Protein 1MAI (pdb70)

InterPro domains:
  IPR000008 C2 domain [PF00168] (630-734)
  IPR000008 C2 domain [PS50004] (609-737)
  IPR000008 C2 domain [SM00239] (630-735)
  IPR000909 Phosphatidylinositol-specific phospholipase C, X domain [PF00388] (298-441)
  IPR000909 Phosphatidylinositol-specific phospholipase C, X domain [SM00148] (296-440)
  IPR001192 Phosphoinositide phospholipase C family [PR00390] (301-319)
  IPR001192 Phosphoinositide phospholipase C family [PR00390] (327-347)
  IPR001192 Phosphoinositide phospholipase C family [PR00390] (424-441)
  IPR001192 Phosphoinositide phospholipase C family [PR00390] (547-568)
  IPR001192 Phosphoinositide phospholipase C family [PR00390] (568-586)
  IPR001192 Phosphoinositide phospholipase C family [PR00390] (721-731)
  IPR001192 Phosphoinositide phospholipase C family [PTHR10336] (20-754)
  IPR001711 Phospholipase C, phosphatidylinositol-specific, Y domain [PF00387] (492-606)
  IPR001711 Phospholipase C, phosphatidylinositol-specific, Y domain [PS50008] (492-609)
  IPR001711 Phospholipase C, phosphatidylinositol-specific, Y domain [SM00149] (492-609)
  IPR001849 Pleckstrin homology domain [PF16457] (19-126)
  IPR001849 Pleckstrin homology domain [PS50003] (21-130)
  IPR001849 Pleckstrin homology domain [SM00233] (22-132)
  IPR002048 EF-hand domain [PS50222] (140-175)
  IPR002048 EF-hand domain [SM00054] (144-172)

Solvent-accessible surface area: 6734 Å² total; per-residue (Å²): 86,52,126,124,26,87,15,7,79,26,0,22,157,16,16,82,0,59,31,3,102,36,94,104,64,63,127,101,20,53,2,77,1,51,123,66,25,124,36,0,81,29,33,12,136,139,155,170,106,48,110,135,55,19,43,6,39,11,147,18,3,100,69,4,71,54,0,25,121,16,106,14,0,71,111,50,0,182,101,16,65,79,76,56,0,0,0,1,17,8,138,71,167,90,112,45,15,16,0,1,0,85,37,67,55,33,0,87,41,2,4,60,0,0,87,82,48,44,159

Radius of gyration: 13.42 Å; Cα contacts (8 Å, |Δi|>4): 235; chains: 1; bounding box: 35×36×26 Å

GO terms:
  GO:0004435 phosphatidylinositol-4,5-bisphosphate phospholipase C activity (F, EXP)
  GO:0031966 mitochondrial membrane (C, IDA)
  GO:0005509 calcium ion binding (F, IDA)
  GO:0005543 phospholipid binding (F, IDA)
  GO:0005546 phosphatidylinositol-4,5-bisphosphate binding (F, IDA)
  GO:0034696 response to prostaglandin F (P, IEP)
  GO:0010044 response to aluminum ion (P, IEP)
  GO:0004435 phosphatidylinositol-4,5-bisphosphate phospholipase C activity (F, IDA)
  GO:0004439 phosphatidylinositol-4,5-bisphosphate 5-phosphatase activity (F, IDA)
  GO:0055093 response to hyperoxia (P, IEP)
  GO:0007186 G protein-coupled receptor signaling pathway (P, IDA)
  GO:0071277 cellular response to calcium ion (P, IDA)
  GO:0043434 response to peptide hormone (P, IMP)
  GO:0010701 positive regulation of norepinephrine secretion (P, IMP)
  GO:0032962 positive regulation of inositol trisphosp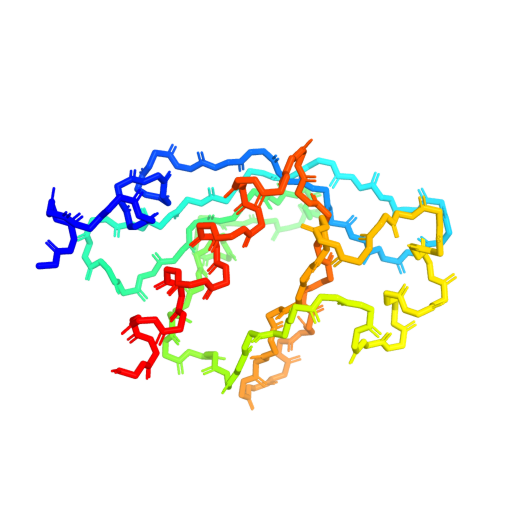hate biosynthetic process (P, IMP)
  GO:0051592 response to calcium ion (P, IMP)
  GO:0007200 phospholipase C-activating G protein-coupled receptor signaling pathway (P, IMP)
  GO:0005515 protein binding (F, IPI)
  GO:0019899 enzyme binding (F, IPI)
  GO:0070679 inositol 1,4,5 trisphosphate binding (F, IMP)

B-factor: mean 27.96, std 14.21, range [8.77, 82.74]

Secondary structure (DSSP, 8-state):
-TTS-HHHHHHHH-EEEEEESSSS-EEEEEEEE-TTSSEEEE----TT--TTTTEEEGGGEEEEEESS-SHHHHHH-TTS-GGGEEEEEESSSPPPEEEE-SSHHHHHHHHHHHHHHH-

Nearest PDB structures (foldseek):
  1mai-assembly1_A  TM=1.008E+00  e=5.135E-25  Rattus norvegicus
  8jqg-assembly1_A  TM=7.958E-01  e=1.923E-06  Homo sapiens
  8jqi-assembly1_A  TM=7.935E-01  e=1.608E-05  Homo sapiens
  5ulm-assembly2_B  TM=7.582E-01  e=2.572E-04  Homo sapiens
  5ulm-assembly1_A  TM=7.578E-01  e=2.894E-04  Homo sapiens

Organism: Rattus norvegicus (NCBI:txid10116)

Sequence (119 aa):
GLQDDPDLQALLKGSQLLKVKSSSWRRERFYKLQEDCKTIWQESRKVMRSPESQLFSIEDIQEVRMGHRTEGLEKFARDIPEDRCFSIVFKDQRNTLDLIAPSPADAQHWVQGLRKIIH

Foldseek 3Di:
DLVPDPLNVVQQVWAFWWWFDAQPRTHTKIWHQHPVNFKIFIHDDDPDDDRVNRIDTLQFFDAKAFAQPDPRCVHRVPVADRLFWMWTDGDDPDDITTIGHPDSVNSCSVRVVSVVSND

Structure (mmCIF, N/CA/C/O backbone):
data_1MAI
#
_entry.id   1MAI
#
_cell.length_a   59.400
_cell.length_b   59.400
_cell.length_c   80.700
_cell.angle_alpha   90.00
_cell.angle_beta   90.00
_cell.angle_gamma   90.00
#
_symmetry.space_group_name_H-M   'P 43 21 2'
#
loop_
_entity.id
_entity.type
_entity.pdbx_description
1 polymer 'PHOSPHOLIPASE C DELTA-1'
2 non-polymer D-MYO-INOSITOL-1,4,5-TRIPHOSPHATE
3 water water
#
loop_
_atom_site.group_PDB
_atom_site.id
_atom_site.type_symbol
_atom_site.label_atom_id
_atom_site.label_alt_id
_atom_site.label_comp_id
_atom_site.label_asym_id
_atom_site.label_entity_id
_atom_site.label_seq_id
_atom_site.pdbx_PDB_ins_code
_atom_site.Cartn_x
_atom_site.Cartn_y
_atom_site.Cartn_z
_atom_site.occupancy
_atom_site.B_iso_or_equiv
_atom_site.auth_seq_id
_atom_site.auth_comp_id
_atom_site.auth_asym_id
_atom_site.auth_atom_id
_atom_site.pdbx_PDB_model_num
ATOM 1 N N . GLY A 1 3 ? 6.715 -1.897 17.650 1.00 66.13 12 GLY A N 1
ATOM 2 C CA . GLY A 1 3 ? 7.656 -0.825 17.229 1.00 66.75 12 GLY A CA 1
ATOM 3 C C . GLY A 1 3 ? 8.009 -1.032 15.773 1.00 66.90 12 GLY A C 1
ATOM 4 O O . GLY A 1 3 ? 7.307 -1.771 15.082 1.00 67.55 12 GLY A O 1
ATOM 5 N N . LEU A 1 4 ? 9.075 -0.375 15.317 1.00 66.96 13 LEU A N 1
ATOM 6 C CA . LEU A 1 4 ? 9.584 -0.457 13.937 1.00 66.13 13 LEU A CA 1
ATOM 7 C C . LEU A 1 4 ? 8.524 -0.401 12.845 1.00 64.91 13 LEU A C 1
ATOM 8 O O . LEU A 1 4 ? 8.333 0.635 12.214 1.00 66.03 13 LEU A O 1
ATOM 13 N N . GLN A 1 5 ? 7.850 -1.526 12.627 1.00 64.35 14 GLN A N 1
ATOM 14 C CA . GLN A 1 5 ? 6.805 -1.634 11.619 1.00 62.28 14 GLN A CA 1
ATOM 15 C C . GLN A 1 5 ? 5.557 -0.850 12.013 1.00 57.87 14 GLN A C 1
ATOM 16 O O . GLN A 1 5 ? 4.818 -0.373 11.148 1.00 57.94 14 GLN A O 1
ATOM 22 N N . ASP A 1 6 ? 5.305 -0.737 13.313 1.00 51.91 15 ASP A N 1
ATOM 23 C CA . ASP A 1 6 ? 4.137 -0.006 13.779 1.00 47.76 15 ASP A CA 1
ATOM 24 C C . ASP A 1 6 ? 4.427 1.429 14.184 1.00 41.48 15 ASP A C 1
ATOM 25 O O . ASP A 1 6 ? 3.512 2.233 14.333 1.00 39.71 15 ASP A O 1
ATOM 30 N N . ASP A 1 7 ? 5.696 1.767 14.348 1.00 35.75 16 ASP A N 1
ATOM 31 C CA . ASP A 1 7 ? 6.040 3.121 14.748 1.00 29.68 16 ASP A CA 1
ATOM 32 C C . ASP A 1 7 ? 6.229 3.998 13.519 1.00 26.53 16 ASP A C 1
ATOM 33 O O . ASP A 1 7 ? 7.139 3.761 12.720 1.00 25.16 16 ASP A O 1
ATOM 38 N N . PRO A 1 8 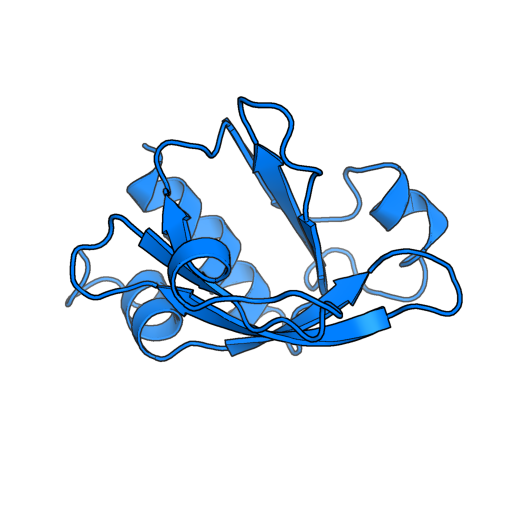? 5.422 5.068 13.385 1.00 22.46 17 PRO A N 1
ATOM 39 C CA . PRO A 1 8 ? 5.492 5.997 12.244 1.00 19.84 17 PRO A CA 1
ATOM 40 C C . PRO A 1 8 ? 6.831 6.734 12.071 1.00 19.39 17 PRO A C 1
ATOM 41 O O . PRO A 1 8 ? 7.243 7.042 10.941 1.00 21.04 17 PRO A O 1
ATOM 45 N N . ASP A 1 9 ? 7.510 7.019 13.183 1.00 18.45 18 ASP A N 1
ATOM 46 C CA . ASP A 1 9 ? 8.808 7.678 13.142 1.00 14.00 18 ASP A CA 1
ATOM 47 C C . ASP A 1 9 ? 9.823 6.708 12.552 1.00 15.66 18 ASP A C 1
ATOM 48 O O . ASP A 1 9 ? 10.556 7.067 11.645 1.00 16.10 18 ASP A O 1
ATOM 53 N N . LEU A 1 10 ? 9.869 5.486 13.079 1.00 16.38 19 LEU A N 1
ATOM 54 C CA . LEU A 1 10 ? 10.798 4.470 12.585 1.00 16.16 19 LEU A CA 1
ATOM 55 C C . LEU A 1 10 ? 10.497 4.066 11.143 1.00 18.81 19 LEU A C 1
ATOM 56 O O . LEU A 1 10 ? 11.418 3.780 10.387 1.00 21.10 19 LEU A O 1
ATOM 61 N N . GLN A 1 11 ? 9.224 4.050 10.757 1.00 19.46 20 GLN A N 1
ATOM 62 C CA . GLN A 1 11 ? 8.853 3.728 9.378 1.00 19.91 20 GLN A CA 1
ATOM 63 C C . GLN A 1 11 ? 9.445 4.803 8.458 1.00 18.75 20 GLN A C 1
ATOM 64 O O . GLN A 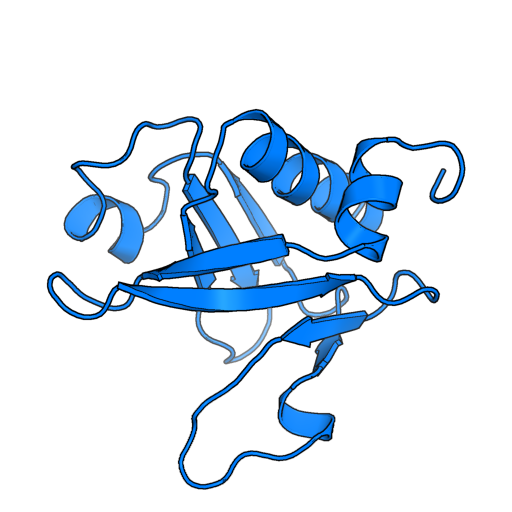1 11 ? 9.928 4.514 7.359 1.00 15.87 20 GLN A O 1
ATOM 70 N N . ALA A 1 12 ? 9.400 6.053 8.906 1.00 16.38 21 ALA A N 1
ATOM 71 C CA . ALA A 1 12 ? 9.937 7.137 8.113 1.00 16.47 21 ALA A CA 1
ATOM 72 C C . ALA A 1 12 ? 11.461 7.036 7.987 1.00 17.28 21 ALA A C 1
ATOM 73 O O . ALA A 1 12 ? 12.014 7.226 6.900 1.00 16.53 21 ALA A O 1
ATOM 75 N N . LEU A 1 13 ? 12.137 6.717 9.094 1.00 19.28 22 LEU A N 1
ATOM 76 C CA . LEU A 1 13 ? 13.605 6.569 9.111 1.00 18.14 22 LEU A CA 1
ATOM 77 C C . LEU A 1 13 ? 14.093 5.412 8.223 1.00 18.48 22 LEU A C 1
ATOM 78 O O . LEU A 1 13 ? 15.145 5.533 7.574 1.00 16.29 22 LEU A O 1
ATOM 83 N N . LEU A 1 14 ? 13.328 4.314 8.183 1.00 17.16 23 LEU A N 1
ATOM 84 C CA . LEU A 1 14 ? 13.682 3.152 7.345 1.00 20.37 23 LEU A CA 1
ATOM 85 C C . LEU A 1 14 ? 13.671 3.533 5.850 1.00 19.90 23 LEU A C 1
ATOM 86 O O . LEU A 1 14 ? 14.376 2.938 5.040 1.00 21.70 23 LEU A O 1
ATOM 91 N N . LYS A 1 15 ? 12.868 4.528 5.503 1.00 18.65 24 LYS A N 1
ATOM 92 C CA . LYS A 1 15 ? 12.808 5.015 4.139 1.00 21.76 24 LYS A CA 1
ATOM 93 C C . LYS A 1 15 ? 13.983 5.958 3.864 1.00 19.99 24 LYS A C 1
ATOM 94 O O . LYS A 1 15 ? 14.431 6.084 2.723 1.00 20.26 24 LYS A O 1
ATOM 100 N N . GLY A 1 16 ? 14.454 6.640 4.905 1.00 20.68 25 GLY A N 1
ATOM 101 C CA . GLY A 1 16 ? 15.565 7.558 4.763 1.00 16.70 25 GLY A CA 1
ATOM 102 C C . GLY A 1 16 ? 15.078 8.946 4.452 1.00 18.85 25 GLY A C 1
ATOM 103 O O . GLY A 1 16 ? 13.959 9.109 3.995 1.00 18.86 25 GLY A O 1
ATOM 104 N N . SER A 1 17 ? 15.918 9.946 4.699 1.00 17.87 26 SER A N 1
ATOM 105 C CA . SER A 1 17 ? 15.589 11.353 4.450 1.00 18.73 26 SER A CA 1
ATOM 106 C C . SER A 1 17 ? 16.781 12.096 3.879 1.00 15.72 26 SER A C 1
ATOM 107 O O . SER A 1 17 ? 17.920 11.745 4.137 1.00 16.25 26 SER A O 1
ATOM 110 N N . GLN A 1 18 ? 16.499 13.140 3.118 1.00 17.22 27 GLN A N 1
ATOM 111 C CA . GLN A 1 18 ? 17.531 14.027 2.606 1.00 18.42 27 GLN A CA 1
ATOM 112 C C . GLN A 1 18 ? 17.581 15.131 3.675 1.00 19.77 27 GLN A C 1
ATOM 113 O O . GLN A 1 18 ? 16.595 15.838 3.896 1.00 23.78 27 GLN A O 1
ATOM 119 N N . LEU A 1 19 ? 18.690 15.248 4.380 1.00 17.43 28 LEU A N 1
ATOM 120 C CA . LEU A 1 19 ? 18.814 16.275 5.395 1.00 14.37 28 LEU A CA 1
ATOM 121 C C . LEU A 1 19 ? 19.965 17.167 4.979 1.00 16.66 28 LEU A C 1
ATOM 122 O O . LEU A 1 19 ? 20.663 16.882 4.011 1.00 19.40 28 LEU A O 1
ATOM 127 N N . LEU A 1 20 ? 20.138 18.276 5.688 1.00 17.10 29 LEU A N 1
ATOM 128 C CA . LEU A 1 20 ? 21.226 19.196 5.417 1.00 15.39 29 LEU A CA 1
ATOM 129 C C . LEU A 1 20 ? 22.180 19.109 6.595 1.00 15.73 29 LEU A C 1
ATOM 130 O O . LEU A 1 20 ? 21.753 19.244 7.751 1.00 16.28 29 LEU A O 1
ATOM 135 N N . LYS A 1 21 ? 23.451 18.852 6.321 1.00 15.18 30 LYS A N 1
ATOM 136 C CA . LYS A 1 21 ? 24.437 18.786 7.378 1.00 15.46 30 LYS A CA 1
ATOM 137 C C . LYS A 1 21 ? 25.083 20.171 7.472 1.00 19.20 30 LYS A C 1
ATOM 138 O O . LYS A 1 21 ? 25.545 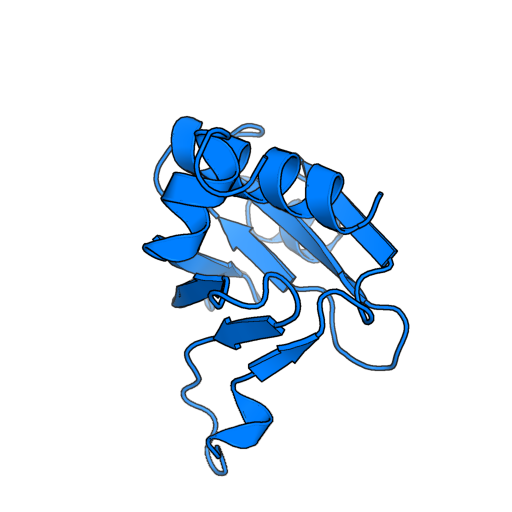20.729 6.453 1.00 19.08 30 LYS A O 1
ATOM 144 N N . VAL A 1 22 ? 25.104 20.705 8.697 1.00 19.42 31 VAL A N 1
ATOM 145 C CA . VAL A 1 22 ? 25.665 22.029 9.019 1.00 21.43 31 VAL A CA 1
ATOM 146 C C . VAL A 1 22 ? 27.091 21.923 9.575 1.00 21.39 31 VAL A C 1
ATOM 147 O O . VAL A 1 22 ? 27.317 21.261 10.600 1.00 19.49 31 VAL A O 1
ATOM 151 N N . LYS A 1 23 ? 28.041 22.561 8.892 1.00 21.21 32 LYS A N 1
ATOM 152 C CA . LYS A 1 23 ? 29.446 22.572 9.328 1.00 21.36 32 LYS A CA 1
ATOM 153 C C . LYS A 1 23 ? 29.996 23.997 9.553 1.00 22.54 32 LYS A C 1
ATOM 154 O O . LYS A 1 23 ? 30.889 24.186 10.356 1.00 22.13 32 LYS A O 1
ATOM 160 N N . SER A 1 24 ? 29.471 24.990 8.838 1.00 23.26 33 SER A N 1
ATOM 161 C CA . SER A 1 24 ? 29.894 26.380 9.013 1.00 23.37 33 SER A CA 1
ATOM 162 C C . SER A 1 24 ? 28.762 27.245 8.470 1.00 27.08 33 SER A C 1
ATOM 163 O O . SER A 1 24 ? 27.643 26.753 8.264 1.00 23.78 33 SER A O 1
ATOM 166 N N . SER A 1 25 ? 29.042 28.534 8.276 1.00 33.20 34 SER A N 1
ATOM 167 C CA . SER A 1 25 ? 28.053 29.494 7.743 1.00 37.66 34 SER A CA 1
ATOM 168 C C . SER A 1 25 ? 27.738 29.181 6.286 1.00 35.27 34 SER A C 1
ATOM 169 O O . SER A 1 25 ? 26.590 29.290 5.837 1.00 36.82 34 SER A O 1
ATOM 172 N N . SER A 1 26 ? 28.785 28.799 5.562 1.00 33.72 35 SER A N 1
ATOM 173 C CA . SER A 1 26 ? 28.692 28.455 4.156 1.00 33.57 35 SER A CA 1
ATOM 174 C C . SER A 1 26 ? 28.410 26.973 3.933 1.00 30.36 35 SER A C 1
ATOM 175 O O . SER A 1 26 ? 27.545 26.623 3.134 1.00 34.41 35 SER A O 1
ATOM 178 N N . TRP A 1 27 ? 29.146 26.107 4.619 1.00 26.21 36 TRP A N 1
ATOM 179 C CA . TRP A 1 27 ? 28.981 24.664 4.459 1.00 22.47 36 TRP A CA 1
ATOM 180 C C . TRP A 1 27 ? 27.689 24.154 5.105 1.00 22.10 36 TRP A C 1
ATOM 181 O O . TRP A 1 27 ? 27.605 23.996 6.328 1.00 21.54 36 TRP A O 1
ATOM 192 N N . ARG A 1 28 ? 26.687 23.908 4.270 1.00 21.03 37 ARG A N 1
ATOM 193 C CA . ARG A 1 28 ? 25.387 23.386 4.696 1.00 22.41 37 ARG A CA 1
ATOM 194 C C . ARG A 1 28 ? 24.988 22.575 3.489 1.00 23.24 37 ARG A C 1
ATOM 195 O O . ARG A 1 28 ? 24.468 23.122 2.520 1.00 23.01 37 ARG A O 1
ATOM 203 N N . ARG A 1 29 ? 25.236 21.275 3.541 1.00 22.40 38 ARG A N 1
ATOM 204 C CA . ARG A 1 29 ? 24.988 20.442 2.385 1.00 18.70 38 ARG A CA 1
ATOM 205 C C . ARG A 1 29 ? 24.072 19.284 2.607 1.00 19.11 38 ARG A C 1
ATOM 206 O O . ARG A 1 29 ? 23.999 18.733 3.701 1.00 17.34 38 ARG A O 1
ATOM 214 N N . GLU A 1 30 ? 23.392 18.902 1.534 1.00 17.79 39 GLU A N 1
ATOM 215 C CA . GLU A 1 30 ? 22.441 17.810 1.564 1.00 18.66 39 GLU A CA 1
ATOM 216 C C . GLU A 1 30 ? 23.137 16.465 1.730 1.00 16.20 39 GLU A C 1
ATOM 217 O O . GLU A 1 30 ? 24.104 16.164 1.042 1.00 15.82 39 GLU A O 1
ATOM 223 N N . ARG A 1 31 ? 22.596 15.641 2.611 1.00 13.19 40 ARG A N 1
ATOM 224 C CA . ARG A 1 31 ? 23.153 14.339 2.890 1.00 11.52 40 ARG A CA 1
ATOM 225 C C . ARG A 1 31 ? 21.963 13.445 3.183 1.00 11.36 40 ARG A C 1
ATOM 226 O O . ARG A 1 31 ? 21.030 13.853 3.865 1.00 12.94 40 ARG A O 1
ATOM 234 N N . PHE A 1 32 ? 21.960 12.256 2.596 1.00 11.79 41 PHE A N 1
ATOM 235 C CA . PHE A 1 32 ? 20.886 11.303 2.797 1.00 9.47 41 PHE A CA 1
ATOM 236 C C . PHE A 1 32 ? 21.252 10.380 3.964 1.00 12.02 41 PHE A C 1
ATOM 237 O O . PHE A 1 32 ? 22.372 9.879 4.030 1.00 11.21 41 PHE A O 1
ATOM 245 N N . TYR A 1 33 ? 20.292 10.144 4.855 1.00 12.19 42 TYR A N 1
ATOM 246 C CA . TYR A 1 33 ? 20.465 9.295 6.025 1.00 11.52 42 TYR A CA 1
ATOM 247 C C . TYR A 1 33 ? 19.363 8.262 6.001 1.00 11.45 42 TYR A C 1
ATOM 248 O O . TYR A 1 33 ? 18.240 8.564 5.627 1.00 13.92 42 TYR A O 1
ATOM 257 N N . LYS A 1 34 ? 19.657 7.050 6.439 1.00 11.98 43 LYS A N 1
ATOM 258 C CA . LYS A 1 34 ? 18.650 6.013 6.409 1.00 13.11 43 LYS A CA 1
ATOM 259 C C . LYS A 1 34 ? 18.909 4.956 7.455 1.00 13.51 43 LYS A C 1
ATOM 260 O O . LYS A 1 34 ? 19.981 4.346 7.501 1.00 10.56 43 LYS A O 1
ATOM 266 N N . LEU A 1 35 ? 17.916 4.744 8.306 1.00 14.79 44 LEU A N 1
ATOM 267 C CA . LEU A 1 35 ? 18.008 3.740 9.344 1.00 15.31 44 LEU A CA 1
ATOM 268 C C . LEU A 1 35 ? 17.879 2.384 8.642 1.00 16.43 44 LEU A C 1
ATOM 269 O O . LEU A 1 35 ? 17.009 2.194 7.775 1.00 16.66 44 LEU A O 1
ATOM 274 N N . GLN A 1 36 ? 18.769 1.462 8.997 1.00 16.92 45 GLN A N 1
ATOM 275 C CA . GLN A 1 36 ? 18.788 0.124 8.413 1.00 16.89 45 GLN A CA 1
ATOM 276 C C . GLN A 1 36 ? 17.754 -0.767 9.110 1.00 20.12 45 GLN A C 1
ATOM 277 O O . GLN A 1 36 ? 17.389 -0.511 10.269 1.00 17.17 45 GLN A O 1
ATOM 283 N N . GLU A 1 37 ? 17.296 -1.801 8.396 1.00 21.04 46 GLU A N 1
ATOM 284 C CA . GLU A 1 37 ? 16.283 -2.746 8.875 1.00 26.10 46 GLU A CA 1
ATOM 285 C C . GLU A 1 37 ? 16.590 -3.386 10.236 1.00 26.00 46 GLU A C 1
ATOM 286 O O . GLU A 1 37 ? 15.669 -3.685 11.004 1.00 27.62 46 GLU A O 1
ATOM 292 N N . ASP A 1 38 ? 17.866 -3.627 10.524 1.00 24.09 47 ASP A N 1
ATOM 293 C CA . ASP A 1 38 ? 18.253 -4.221 11.799 1.00 25.27 47 ASP A CA 1
ATOM 294 C C . ASP A 1 38 ? 18.063 -3.262 12.992 1.00 26.97 47 ASP A C 1
ATOM 295 O O . ASP A 1 38 ? 18.310 -3.624 14.147 1.00 25.73 47 ASP A O 1
ATOM 300 N N . CYS A 1 39 ? 17.646 -2.033 12.685 1.00 28.55 48 CYS A N 1
ATOM 301 C CA . CYS A 1 39 ? 17.437 -0.973 13.674 1.00 31.81 48 CYS A CA 1
ATOM 302 C C . CYS A 1 39 ? 18.679 -0.767 14.522 1.00 30.52 48 CYS A C 1
ATOM 303 O O . CYS A 1 39 ? 18.595 -0.245 15.625 1.00 32.52 48 CYS A O 1
ATOM 306 N N . LYS A 1 40 ? 19.830 -1.142 13.975 1.00 29.45 49 LYS A N 1
ATOM 307 C CA . LYS A 1 40 ? 21.102 -1.024 14.672 1.00 31.68 49 LYS A CA 1
ATOM 308 C C . LYS A 1 40 ? 22.068 -0.044 14.031 1.00 29.09 49 LYS A C 1
ATOM 309 O O . LYS A 1 40 ? 22.931 0.506 14.718 1.00 26.68 49 LYS A O 1
ATOM 315 N N . THR A 1 41 ? 21.972 0.140 12.716 1.00 25.81 50 THR A N 1
ATOM 316 C CA . THR A 1 41 ? 22.889 1.052 12.032 1.00 22.69 50 THR A CA 1
ATOM 317 C C . THR A 1 41 ? 22.178 2.067 11.159 1.00 16.72 50 THR A C 1
ATOM 318 O O . THR A 1 41 ? 21.018 1.896 10.813 1.00 15.17 50 THR A O 1
ATOM 322 N N . ILE A 1 42 ? 22.888 3.138 10.841 1.00 14.47 51 ILE A N 1
ATOM 323 C CA . ILE A 1 42 ? 22.387 4.199 9.990 1.00 15.25 51 ILE A CA 1
ATOM 324 C C . ILE A 1 42 ? 23.382 4.395 8.848 1.00 14.90 51 ILE A C 1
ATOM 325 O O . ILE A 1 42 ? 24.591 4.439 9.081 1.00 16.80 51 ILE A O 1
ATOM 330 N N . TRP A 1 43 ? 22.888 4.428 7.617 1.00 12.55 52 TRP A N 1
ATOM 331 C CA . TRP A 1 43 ? 23.745 4.679 6.462 1.00 12.63 52 TRP A CA 1
ATOM 332 C C . TRP A 1 43 ? 23.745 6.183 6.253 1.00 11.58 52 TRP A C 1
ATOM 333 O O . TRP A 1 43 ? 22.701 6.821 6.355 1.00 13.29 52 TRP A O 1
ATOM 344 N N . GLN A 1 44 ? 24.898 6.759 5.956 1.00 12.30 53 GLN A N 1
ATOM 345 C CA . GLN A 1 44 ? 24.988 8.195 5.718 1.00 12.53 53 GLN A CA 1
ATOM 346 C C . GLN A 1 44 ? 25.787 8.457 4.459 1.00 13.58 53 GLN A C 1
ATOM 347 O O . GLN A 1 44 ? 26.824 7.826 4.190 1.00 14.98 53 GLN A O 1
ATOM 353 N N . GLU A 1 45 ? 25.271 9.358 3.648 1.00 13.66 54 GLU A N 1
ATOM 354 C CA . GLU A 1 45 ? 25.942 9.717 2.420 1.00 14.75 54 GLU A CA 1
ATOM 355 C C . GLU A 1 45 ? 27.225 10.434 2.806 1.00 16.09 54 GLU A C 1
ATOM 356 O O . GLU A 1 45 ? 27.304 11.082 3.843 1.00 14.31 54 GLU A O 1
ATOM 362 N N . SER A 1 46 ? 28.232 10.311 1.965 1.00 17.77 55 SER A N 1
ATOM 363 C CA . SER A 1 46 ? 29.489 10.955 2.217 1.00 17.95 55 SER A CA 1
ATOM 364 C C . SER A 1 46 ? 30.086 11.372 0.877 1.00 20.11 55 SER A C 1
ATOM 365 O O . SER A 1 46 ? 29.812 10.772 -0.164 1.00 19.32 55 SER A O 1
ATOM 368 N N . ARG A 1 47 ? 30.879 12.429 0.917 1.00 21.75 56 ARG A N 1
ATOM 369 C CA . ARG A 1 47 ? 31.563 12.944 -0.256 1.00 24.19 56 ARG A CA 1
ATOM 370 C C . ARG A 1 47 ? 33.039 13.129 0.104 1.00 25.28 56 ARG A C 1
ATOM 371 O O . ARG A 1 47 ? 33.740 13.929 -0.519 1.00 25.72 56 ARG A O 1
ATOM 379 N N . LYS A 1 48 ? 33.491 12.413 1.137 1.00 25.16 57 LYS A N 1
ATOM 380 C CA . LYS A 1 48 ? 34.886 12.480 1.576 1.00 26.23 57 LYS A CA 1
ATOM 381 C C . LYS A 1 48 ? 35.809 11.934 0.496 1.00 29.28 57 LYS A C 1
ATOM 382 O O . LYS A 1 48 ? 35.442 11.015 -0.250 1.00 27.54 57 LYS A O 1
ATOM 388 N N . VAL A 1 49 ? 36.997 12.528 0.414 1.00 31.92 58 VAL A N 1
ATOM 389 C CA . VAL A 1 49 ? 38.026 12.142 -0.549 1.00 36.03 58 VAL A CA 1
ATOM 390 C C . VAL A 1 49 ? 38.251 10.624 -0.548 1.00 38.62 58 VAL A C 1
ATOM 391 O O . VAL A 1 49 ? 38.146 9.969 -1.589 1.00 39.17 58 VAL A O 1
ATOM 395 N N . MET A 1 50 ? 38.483 10.067 0.636 1.00 40.25 59 MET A N 1
ATOM 396 C CA . MET A 1 50 ? 38.745 8.639 0.785 1.00 42.80 59 MET A CA 1
ATOM 397 C C . MET A 1 50 ? 37.570 7.915 1.468 1.00 43.26 59 MET A C 1
ATOM 398 O O . MET A 1 50 ? 37.756 7.280 2.503 1.00 48.40 59 MET A O 1
ATOM 403 N N . ARG A 1 51 ? 36.374 7.985 0.896 1.00 41.49 60 ARG A N 1
ATOM 404 C CA . ARG A 1 51 ? 35.216 7.334 1.516 1.00 40.92 60 ARG A CA 1
ATOM 405 C C . ARG A 1 51 ? 35.161 5.841 1.214 1.00 40.48 60 ARG A C 1
ATOM 406 O O . ARG A 1 51 ? 35.817 5.347 0.292 1.00 39.80 60 ARG A O 1
ATOM 414 N N . SER A 1 52 ? 34.337 5.139 1.977 1.00 40.90 61 SER A N 1
ATOM 415 C CA . SER A 1 52 ? 34.182 3.707 1.833 1.00 41.42 61 SER A CA 1
ATOM 416 C C . SER A 1 52 ? 32.850 3.274 2.417 1.00 43.44 61 SER A C 1
ATOM 417 O O . SER A 1 52 ? 32.329 3.915 3.321 1.00 43.25 61 SER A O 1
ATOM 420 N N . PRO A 1 53 ? 32.294 2.158 1.931 1.00 47.04 62 PRO A N 1
ATOM 421 C CA . PRO A 1 53 ? 31.015 1.631 2.414 1.00 48.15 62 PRO A CA 1
ATOM 422 C C . PRO A 1 53 ? 30.935 1.507 3.932 1.00 47.48 62 PRO A C 1
ATOM 423 O O . PRO A 1 53 ? 29.931 1.880 4.521 1.00 48.84 62 PRO A O 1
ATOM 427 N N . GLU A 1 54 ? 31.976 1.001 4.578 1.00 45.26 63 GLU A N 1
ATOM 428 C CA . GLU A 1 54 ? 31.914 0.910 6.025 1.00 43.77 63 GLU A CA 1
ATOM 429 C C . GLU A 1 54 ? 32.000 2.283 6.664 1.00 39.51 63 GLU A C 1
ATOM 430 O O . GLU A 1 54 ? 31.464 2.486 7.744 1.00 39.42 63 GLU A O 1
ATOM 436 N N . SER A 1 55 ? 32.664 3.238 6.024 1.00 35.78 64 SER A N 1
ATOM 437 C CA . SER A 1 55 ? 32.729 4.559 6.638 1.00 33.31 64 SER A CA 1
ATOM 438 C C . SER A 1 55 ? 31.345 5.216 6.602 1.00 30.80 64 SER A C 1
ATOM 439 O O . SER A 1 55 ? 31.023 6.063 7.434 1.00 31.77 64 SER A O 1
ATOM 442 N N . GLN A 1 56 ? 30.494 4.759 5.692 1.00 27.44 65 GLN A N 1
ATOM 443 C CA . GLN A 1 56 ? 29.166 5.330 5.574 1.00 25.13 65 GLN A CA 1
ATOM 444 C C . GLN A 1 56 ? 28.061 4.709 6.444 1.00 23.15 65 GLN A C 1
ATOM 445 O O . GLN A 1 56 ? 26.873 4.978 6.263 1.00 22.05 65 GLN A O 1
ATOM 451 N N . LEU A 1 57 ? 28.451 3.869 7.388 1.00 20.75 66 LEU A N 1
ATOM 452 C CA . LEU A 1 57 ? 27.497 3.288 8.312 1.00 21.74 66 LEU A CA 1
ATOM 453 C C . LEU A 1 57 ? 28.001 3.694 9.689 1.00 22.67 66 LEU A C 1
ATOM 454 O O . LEU A 1 57 ? 29.209 3.875 9.894 1.00 24.82 66 LEU A O 1
ATOM 459 N N . PHE A 1 58 ? 27.079 3.954 10.597 1.00 20.40 67 PHE A N 1
ATOM 460 C CA . PHE A 1 58 ? 27.465 4.243 11.963 1.00 20.42 67 PHE A CA 1
ATOM 461 C C . PHE A 1 58 ? 26.421 3.574 12.847 1.00 21.29 67 PHE A C 1
ATOM 462 O O . PHE A 1 58 ? 25.280 3.377 12.428 1.00 21.24 67 PHE A O 1
ATOM 470 N N . SER A 1 59 ? 26.854 3.080 13.997 1.00 20.19 68 SER A N 1
ATOM 471 C CA . SER A 1 59 ? 25.963 2.388 14.897 1.00 19.75 68 SER A CA 1
ATOM 472 C C . SER A 1 59 ? 25.174 3.292 15.804 1.00 20.16 68 SER A C 1
ATOM 473 O O . SER A 1 59 ? 25.675 4.308 16.296 1.00 20.54 68 SER A O 1
ATOM 476 N N . ILE A 1 60 ? 23.945 2.872 16.072 1.00 19.84 69 ILE A N 1
ATOM 477 C CA . ILE A 1 60 ? 23.069 3.582 16.977 1.00 21.94 69 ILE A CA 1
ATOM 478 C C . ILE A 1 60 ? 23.716 3.463 18.366 1.00 24.63 69 ILE A C 1
ATOM 479 O O . ILE A 1 60 ? 23.504 4.312 19.228 1.00 20.63 69 ILE A O 1
ATOM 484 N N . GLU A 1 61 ? 24.512 2.403 18.557 1.00 25.09 70 GLU A N 1
ATOM 485 C CA . GLU A 1 61 ? 25.231 2.164 19.810 1.00 27.71 70 GLU A CA 1
ATOM 486 C C . GLU A 1 61 ? 26.274 3.232 20.089 1.00 23.72 70 GLU A C 1
ATOM 487 O O . GLU A 1 61 ? 26.793 3.310 21.199 1.00 23.33 70 GLU A O 1
ATOM 493 N N . ASP A 1 62 ? 26.615 4.022 19.078 1.00 20.19 71 ASP A N 1
ATOM 494 C CA . ASP A 1 62 ? 27.609 5.067 19.253 1.00 18.18 71 ASP A CA 1
ATOM 495 C C . ASP A 1 62 ? 26.966 6.412 19.561 1.00 16.67 71 ASP A C 1
ATOM 496 O O . ASP A 1 62 ? 27.645 7.431 19.602 1.00 15.68 71 ASP A O 1
ATOM 501 N N . ILE A 1 63 ? 25.663 6.411 19.791 1.00 14.45 72 ILE A N 1
ATOM 502 C CA . ILE A 1 63 ? 24.954 7.647 20.073 1.00 17.50 72 ILE A CA 1
ATOM 503 C C . ILE A 1 63 ? 24.646 7.851 21.549 1.00 16.97 72 ILE A C 1
ATOM 504 O O . ILE A 1 63 ? 24.032 7.002 22.185 1.00 18.38 72 ILE A O 1
ATOM 509 N N . GLN A 1 64 ? 25.035 9.016 22.055 1.00 17.21 73 GLN A N 1
ATOM 510 C CA . GLN A 1 64 ? 24.804 9.420 23.445 1.00 17.47 73 GLN A CA 1
ATOM 511 C C . GLN A 1 64 ? 23.433 10.048 23.619 1.00 18.02 73 GLN A C 1
ATOM 512 O O . GLN A 1 64 ? 22.761 9.829 24.622 1.00 21.90 73 GLN A O 1
ATOM 518 N N . GLU A 1 65 ? 23.062 10.922 22.690 1.00 19.03 74 GLU A N 1
ATOM 519 C CA . GLU A 1 65 ? 21.782 11.608 22.774 1.00 18.84 74 GLU A CA 1
ATOM 520 C C . GLU A 1 65 ? 21.494 12.284 21.448 1.00 17.60 74 GLU A C 1
ATOM 521 O O . GLU A 1 65 ? 22.374 12.430 20.601 1.00 14.85 74 GLU A O 1
ATOM 527 N N . VAL A 1 66 ? 20.246 12.703 21.292 1.00 17.04 75 VAL A N 1
ATOM 528 C CA . VAL A 1 66 ? 19.787 13.396 20.106 1.00 14.31 75 VAL A CA 1
ATOM 529 C C . VAL A 1 66 ? 19.081 14.607 20.688 1.00 15.64 75 VAL A C 1
ATOM 530 O O . VAL A 1 66 ? 18.194 14.461 21.527 1.00 19.00 75 VAL A O 1
ATOM 534 N N . ARG A 1 67 ? 19.550 15.791 20.321 1.00 17.95 76 ARG A N 1
ATOM 535 C CA . ARG A 1 67 ? 18.985 17.055 20.792 1.00 20.07 76 ARG A CA 1
ATOM 536 C C . ARG A 1 67 ? 18.092 17.703 19.732 1.00 19.87 76 ARG A C 1
ATOM 537 O O . ARG A 1 67 ? 18.416 17.679 18.556 1.00 18.86 76 ARG A O 1
ATOM 545 N N . MET A 1 68 ? 17.003 18.324 20.169 1.00 20.76 77 MET A N 1
ATOM 546 C CA . MET A 1 68 ? 16.080 19.017 19.282 1.00 20.15 77 MET A CA 1
ATOM 547 C C . MET A 1 68 ? 16.338 20.512 19.468 1.00 20.67 77 MET A C 1
ATOM 548 O O . MET A 1 68 ? 16.570 20.973 20.583 1.00 22.49 77 MET A O 1
ATOM 553 N N . GLY A 1 69 ? 16.332 21.259 18.377 1.00 17.86 78 GLY A N 1
ATOM 554 C CA . GLY A 1 69 ? 16.553 22.682 18.457 1.00 16.48 78 GLY A CA 1
ATOM 555 C C . GLY A 1 69 ? 18.007 23.056 18.368 1.00 18.46 78 GLY A C 1
ATOM 556 O O . GLY A 1 69 ? 18.872 22.212 18.119 1.00 18.67 78 GLY A O 1
ATOM 557 N N . HIS A 1 70 ? 18.284 24.337 18.577 1.00 20.81 79 HIS A N 1
ATOM 558 C CA . HIS A 1 70 ? 19.647 24.857 18.509 1.00 21.84 79 HIS A CA 1
ATOM 559 C C . HIS A 1 70 ? 20.350 24.567 19.839 1.00 23.64 79 HIS A C 1
ATOM 560 O O . HIS A 1 70 ? 20.552 25.462 20.649 1.00 25.16 79 HIS A O 1
ATOM 567 N N . ARG A 1 71 ? 20.742 23.316 20.049 1.00 23.61 80 ARG A N 1
ATOM 568 C CA . ARG A 1 71 ? 21.366 22.931 21.299 1.00 24.21 80 ARG A CA 1
ATOM 569 C C . ARG A 1 71 ? 22.834 22.617 21.208 1.00 24.44 80 ARG A C 1
ATOM 570 O O . ARG A 1 71 ? 23.376 21.970 22.103 1.00 25.57 80 ARG A O 1
ATOM 578 N N . THR A 1 72 ? 23.480 23.048 20.133 1.00 23.54 81 THR A N 1
ATOM 579 C CA . THR A 1 72 ? 24.908 22.837 19.977 1.00 22.16 81 THR A CA 1
ATOM 580 C C . THR A 1 72 ? 25.516 24.155 19.468 1.00 24.21 81 THR A C 1
ATOM 581 O O . THR A 1 72 ? 24.802 25.024 18.947 1.00 21.43 81 THR A O 1
ATOM 585 N N . GLU A 1 73 ? 26.826 24.315 19.638 1.00 26.10 82 GLU A N 1
ATOM 586 C CA . GLU A 1 73 ? 27.506 25.515 19.183 1.00 29.49 82 GLU A CA 1
ATOM 587 C C . GLU A 1 73 ? 27.355 25.686 17.691 1.00 27.21 82 GLU A C 1
ATOM 588 O O . GLU A 1 73 ? 27.022 26.772 17.214 1.00 26.90 82 GLU A O 1
ATOM 594 N N . GLY A 1 74 ? 27.550 24.598 16.957 1.00 24.08 83 GLY A N 1
ATOM 595 C CA . GLY A 1 74 ? 27.428 24.662 15.518 1.00 23.87 83 GLY A CA 1
ATOM 596 C C . GLY A 1 74 ? 26.039 25.089 15.074 1.00 24.66 83 GLY A C 1
ATOM 597 O O . GLY A 1 74 ? 25.882 25.852 14.114 1.00 26.08 83 GLY A O 1
ATOM 598 N N . LEU A 1 75 ? 25.020 24.622 15.781 1.00 23.01 84 LEU A N 1
ATOM 599 C CA . LEU A 1 75 ? 23.658 24.962 15.422 1.00 23.84 84 LEU A CA 1
ATOM 600 C C . LEU A 1 75 ? 23.299 26.364 15.927 1.00 27.38 84 LEU A C 1
ATOM 601 O O . LEU A 1 75 ? 22.570 27.113 15.261 1.00 25.97 84 LEU A O 1
ATOM 606 N N . GLU A 1 76 ? 23.878 26.738 17.066 1.00 28.74 85 GLU A N 1
ATOM 607 C CA . GLU A 1 76 ? 23.635 28.049 17.662 1.00 30.74 85 GLU A CA 1
ATOM 608 C C . GLU A 1 76 ? 24.274 29.162 16.841 1.00 29.74 85 GLU A C 1
ATOM 609 O O . GLU A 1 76 ? 23.726 30.251 16.742 1.00 31.32 85 GLU A O 1
ATOM 615 N N . LYS A 1 77 ? 25.406 28.863 16.216 1.00 29.46 86 LYS A N 1
ATOM 616 C CA . LYS A 1 77 ? 26.119 29.827 15.393 1.00 30.37 86 LYS A CA 1
ATOM 617 C C . LYS A 1 77 ? 25.750 29.782 1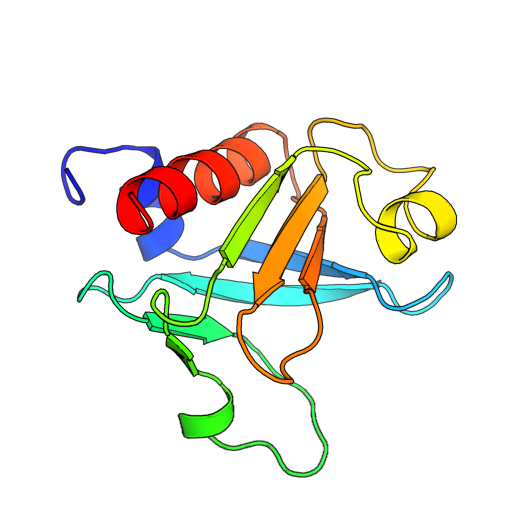3.922 1.00 31.10 86 LYS A C 1
ATOM 618 O O . LYS A 1 77 ? 25.591 30.824 13.299 1.00 33.18 86 LYS A O 1
ATOM 624 N N . PHE A 1 78 ? 25.661 28.580 13.355 1.00 28.79 87 PHE A N 1
ATOM 625 C CA . PHE A 1 78 ? 25.400 28.426 11.927 1.00 27.12 87 PHE A CA 1
ATOM 626 C C . PHE A 1 78 ? 23.985 28.213 11.403 1.00 26.63 87 PHE A C 1
ATOM 627 O O . PHE A 1 78 ? 23.801 28.181 10.185 1.00 26.81 87 PHE A O 1
ATOM 635 N N . ALA A 1 79 ? 22.997 28.018 12.272 1.00 25.62 88 ALA A N 1
ATOM 636 C CA . ALA A 1 79 ? 21.627 27.792 11.784 1.00 29.20 88 ALA A CA 1
ATOM 637 C C . ALA A 1 79 ? 20.592 28.684 12.449 1.00 29.34 88 ALA A C 1
ATOM 638 O O . ALA A 1 79 ? 19.454 28.273 12.692 1.00 27.33 88 ALA A O 1
ATOM 640 N N . ARG A 1 80 ? 20.985 29.924 12.704 1.00 33.40 89 ARG A N 1
ATOM 641 C CA . ARG A 1 80 ? 20.106 30.893 13.337 1.00 39.01 89 ARG A CA 1
ATOM 642 C C . ARG A 1 80 ? 18.853 31.115 12.494 1.00 38.06 89 ARG A C 1
ATOM 643 O O . ARG A 1 80 ? 17.760 31.341 13.027 1.00 41.02 89 ARG A O 1
ATOM 651 N N . ASP A 1 81 ? 19.035 31.066 11.178 1.00 34.72 90 ASP A N 1
ATOM 652 C CA . ASP A 1 81 ? 17.960 31.259 10.217 1.00 31.02 90 ASP A CA 1
ATOM 653 C C . ASP A 1 81 ? 16.975 30.101 10.208 1.00 32.00 90 ASP A C 1
ATOM 654 O O . ASP A 1 81 ? 15.869 30.217 9.700 1.00 32.65 90 ASP A O 1
ATOM 659 N N . ILE A 1 82 ? 17.363 28.979 10.790 1.00 31.86 91 ILE A N 1
ATOM 660 C CA . ILE A 1 82 ? 16.485 27.832 10.795 1.00 30.52 91 ILE A CA 1
ATOM 661 C C . ILE A 1 82 ? 15.686 27.766 12.070 1.00 29.62 91 ILE A C 1
ATOM 662 O O . ILE A 1 82 ? 16.216 28.010 13.142 1.00 30.58 91 ILE A O 1
ATOM 667 N N . PRO A 1 83 ? 14.385 27.458 11.963 1.00 30.34 92 PRO A N 1
ATOM 668 C CA . PRO A 1 83 ? 13.483 27.350 13.110 1.00 31.55 92 PRO A CA 1
ATOM 669 C C . PRO A 1 83 ? 13.892 26.243 14.079 1.00 32.13 92 PRO A C 1
ATOM 670 O O . PRO A 1 83 ? 14.503 25.240 13.703 1.00 31.38 92 PRO A O 1
ATOM 674 N N . GLU A 1 84 ? 13.492 26.427 15.324 1.00 30.19 93 GLU A N 1
ATOM 675 C CA . GLU A 1 84 ? 13.775 25.498 16.392 1.00 30.59 93 GLU A CA 1
ATOM 676 C C . GLU A 1 84 ? 13.252 24.089 16.084 1.00 28.88 93 GLU A C 1
ATOM 677 O O . GLU A 1 84 ? 13.887 23.097 16.427 1.00 29.64 93 GLU A O 1
ATOM 683 N N . ASP A 1 85 ? 12.100 23.997 15.436 1.00 27.44 94 ASP A N 1
ATOM 684 C CA . ASP A 1 85 ? 11.517 22.689 15.146 1.00 27.35 94 ASP A CA 1
ATOM 685 C C . ASP A 1 85 ? 12.026 21.964 13.911 1.00 23.38 94 ASP A C 1
ATOM 686 O O . ASP A 1 85 ? 11.529 20.887 13.577 1.00 24.95 94 ASP A O 1
ATOM 691 N N . ARG A 1 86 ? 12.984 22.559 13.212 1.00 20.33 95 ARG A N 1
ATOM 692 C CA . ARG A 1 86 ? 13.534 21.908 12.042 1.00 21.60 95 ARG A CA 1
ATOM 693 C C . ARG A 1 86 ? 14.990 21.519 12.156 1.00 23.32 95 ARG A C 1
ATOM 694 O O . ARG A 1 86 ? 15.580 21.112 11.170 1.00 26.07 95 ARG A O 1
ATOM 702 N N . CYS A 1 87 ? 15.582 21.646 13.342 1.00 22.61 96 CYS A N 1
ATOM 703 C CA . CYS A 1 87 ? 16.975 21.261 13.515 1.00 22.16 96 CYS A CA 1
ATOM 704 C C . CYS A 1 87 ? 17.210 20.361 14.720 1.00 19.66 96 CYS A C 1
ATOM 705 O O . CYS A 1 87 ? 16.447 20.356 15.693 1.00 15.87 96 CYS A O 1
ATOM 708 N N . PHE A 1 88 ? 18.218 19.515 14.599 1.00 17.64 97 PHE A N 1
ATOM 709 C CA . PHE A 1 88 ? 18.532 18.588 15.655 1.00 14.89 97 PHE A CA 1
ATOM 710 C C . PHE A 1 88 ? 19.979 18.124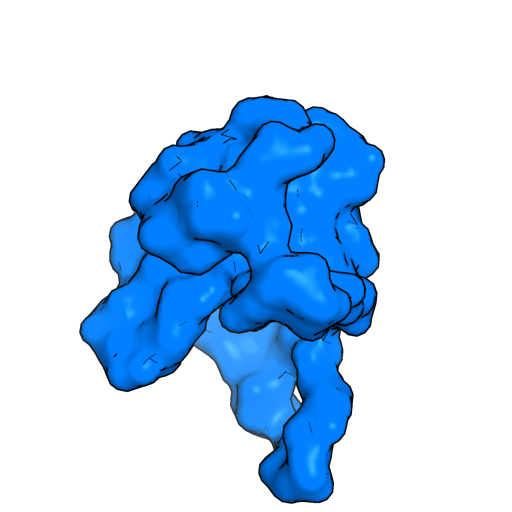 15.530 1.00 13.70 97 PHE A C 1
ATOM 711 O O . PHE A 1 88 ? 20.623 18.339 14.502 1.00 13.92 97 PHE A O 1
ATOM 719 N N . SER A 1 89 ? 20.494 17.534 16.604 1.00 15.09 98 SER A N 1
ATOM 720 C CA . SER A 1 89 ? 21.870 17.071 16.633 1.00 16.5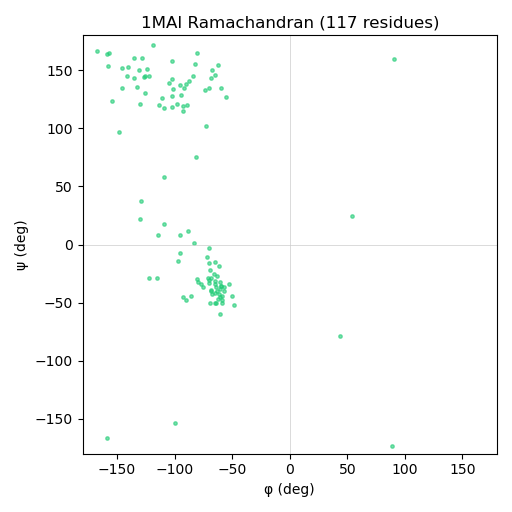2 98 SER A CA 1
ATOM 721 C C . SER A 1 89 ? 22.007 15.685 17.229 1.00 14.41 98 SER A C 1
ATOM 722 O O . SER A 1 89 ? 21.294 15.313 18.171 1.00 16.26 98 SER A O 1
ATOM 725 N N . ILE A 1 90 ? 22.933 14.925 16.653 1.00 12.84 99 ILE A N 1
ATOM 726 C CA . ILE A 1 90 ? 23.240 13.576 17.106 1.00 13.77 99 ILE A CA 1
ATOM 727 C C . ILE A 1 90 ? 24.620 13.673 17.751 1.00 12.91 99 ILE A C 1
ATOM 728 O O . ILE A 1 90 ? 25.589 14.057 17.086 1.00 14.17 99 ILE A O 1
ATOM 733 N N . VAL A 1 91 ? 24.691 13.386 19.044 1.00 11.50 100 VAL A N 1
ATOM 734 C CA . VAL A 1 91 ? 25.954 13.446 19.783 1.00 12.70 100 VAL A CA 1
ATOM 735 C C . VAL A 1 91 ? 26.490 12.022 19.963 1.00 11.51 100 VAL A C 1
ATOM 736 O O . VAL A 1 91 ? 25.736 11.129 20.309 1.00 13.19 100 VAL A O 1
ATOM 740 N N . PHE A 1 92 ? 27.779 11.817 19.705 1.00 10.03 101 PHE A N 1
ATOM 741 C CA . PHE A 1 92 ? 28.401 10.499 19.801 1.00 12.53 101 PHE A CA 1
ATOM 742 C C . PHE A 1 92 ? 29.249 10.216 21.069 1.00 12.25 101 PHE A C 1
ATOM 743 O O . PHE A 1 92 ? 29.693 11.129 21.769 1.00 12.59 101 PHE A O 1
ATOM 751 N N . LYS A 1 93 ? 29.419 8.936 21.376 1.00 14.37 102 LYS A N 1
ATOM 752 C CA . LYS A 1 93 ? 30.196 8.498 22.534 1.00 15.09 102 LYS A CA 1
ATOM 753 C C . LYS A 1 93 ? 31.692 8.579 22.312 1.00 14.85 102 LYS A C 1
ATOM 754 O O . LYS A 1 93 ? 32.442 8.850 23.241 1.00 16.43 102 LYS A O 1
ATOM 760 N N . ASP A 1 94 ? 32.127 8.329 21.087 1.00 15.48 103 ASP A N 1
ATOM 761 C CA . ASP A 1 94 ? 33.543 8.321 20.772 1.00 16.18 103 ASP A CA 1
ATOM 762 C C . ASP A 1 94 ? 34.042 9.591 20.121 1.00 18.47 103 ASP A C 1
ATOM 763 O O . ASP A 1 94 ? 33.454 10.652 20.308 1.00 19.12 103 ASP A O 1
ATOM 768 N N . GLN A 1 95 ? 35.108 9.494 19.333 1.00 18.99 104 GLN A N 1
ATOM 769 C CA . GLN A 1 95 ? 35.668 10.685 18.711 1.00 22.21 104 GLN A CA 1
ATOM 770 C C . GLN A 1 95 ? 34.852 11.293 17.593 1.00 22.17 104 GLN A C 1
ATOM 771 O O . GLN A 1 95 ? 35.153 12.403 17.150 1.00 23.38 104 GLN A O 1
ATOM 777 N N . ARG A 1 96 ? 33.838 10.564 17.142 1.00 20.87 105 ARG A N 1
ATOM 778 C CA . ARG A 1 96 ? 32.960 11.014 16.064 1.00 22.79 105 ARG A CA 1
ATOM 779 C C . ARG A 1 96 ? 32.349 12.384 16.394 1.00 21.42 105 ARG A C 1
ATOM 780 O O . ARG A 1 96 ? 31.829 12.608 17.496 1.00 21.24 105 ARG A O 1
ATOM 788 N N . ASN A 1 97 ? 32.510 13.327 15.469 1.00 21.44 106 ASN A N 1
ATOM 789 C CA . ASN A 1 97 ? 31.970 14.669 15.651 1.00 23.25 106 ASN A CA 1
ATOM 790 C C . ASN A 1 97 ? 30.465 14.674 15.605 1.00 21.62 106 ASN A C 1
ATOM 791 O O . ASN A 1 97 ? 29.860 13.992 14.781 1.00 23.85 106 ASN A O 1
ATOM 796 N N . THR A 1 98 ? 29.882 15.518 16.438 1.00 19.45 107 THR A N 1
ATOM 797 C CA . THR A 1 98 ? 28.447 15.704 16.523 1.00 18.11 107 THR A CA 1
ATOM 798 C C . THR A 1 98 ? 27.900 16.165 15.160 1.00 16.14 107 THR A C 1
ATOM 799 O O . THR A 1 98 ? 28.547 16.952 14.453 1.00 15.85 107 THR A O 1
ATOM 803 N N . LEU A 1 99 ? 26.795 15.546 14.747 1.00 16.15 108 LEU A N 1
ATOM 804 C CA . LEU A 1 99 ? 26.120 15.880 13.504 1.00 13.39 108 LEU A CA 1
ATOM 805 C C . LEU A 1 99 ? 25.049 16.921 13.793 1.00 12.87 108 LEU A C 1
ATOM 806 O O . LEU A 1 99 ? 24.141 16.660 14.580 1.00 13.10 108 LEU A O 1
ATOM 811 N N . ASP A 1 100 ? 25.162 18.091 13.172 1.00 14.52 109 ASP A N 1
ATOM 812 C CA . ASP A 1 100 ? 24.196 19.178 13.339 1.00 14.46 109 ASP A CA 1
ATOM 813 C C . ASP A 1 100 ? 23.379 19.107 12.080 1.00 12.88 109 ASP A C 1
ATOM 814 O O . ASP A 1 100 ? 23.911 19.254 10.989 1.00 12.76 109 ASP A O 1
ATOM 819 N N . LEU A 1 101 ? 22.090 18.857 12.233 1.00 13.47 110 LEU A N 1
ATOM 820 C CA . LEU A 1 101 ? 21.241 18.651 11.075 1.00 12.94 110 LEU A CA 1
ATOM 821 C C . LEU A 1 101 ? 19.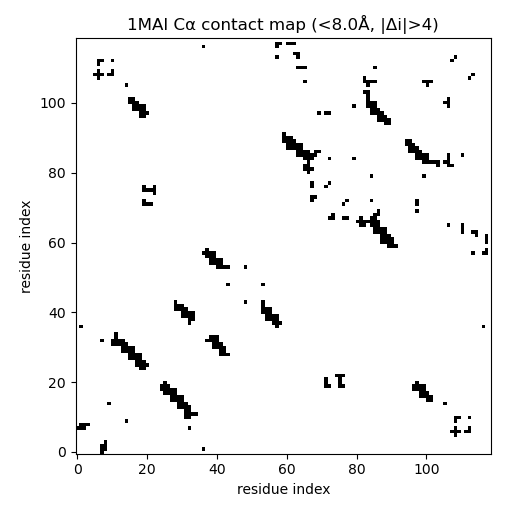994 19.515 10.951 1.00 14.13 110 LEU A C 1
ATOM 822 O O . LEU A 1 101 ? 19.344 19.847 11.948 1.00 16.23 110 LEU A O 1
ATOM 827 N N . ILE A 1 102 ? 19.665 19.854 9.705 1.00 13.15 111 ILE A N 1
ATOM 828 C CA . ILE A 1 102 ? 18.479 20.644 9.386 1.00 15.83 111 ILE A CA 1
ATOM 829 C C . ILE A 1 102 ? 17.498 19.761 8.588 1.00 17.67 111 ILE A C 1
ATOM 830 O O . ILE A 1 102 ? 17.857 19.225 7.531 1.00 19.37 111 ILE A O 1
ATOM 835 N N . ALA A 1 103 ? 16.295 19.569 9.124 1.00 16.38 112 ALA A N 1
ATOM 836 C CA . ALA A 1 103 ? 15.262 18.756 8.496 1.00 18.35 112 ALA A CA 1
ATOM 837 C C . ALA A 1 103 ? 14.424 19.590 7.515 1.00 23.95 112 ALA A C 1
ATOM 838 O O . ALA A 1 103 ? 14.129 20.751 7.796 1.00 24.85 112 ALA A O 1
ATOM 840 N N . PRO A 1 104 ? 14.038 19.016 6.346 1.00 26.25 113 PRO A N 1
ATOM 841 C CA . PRO A 1 104 ? 13.225 19.788 5.389 1.00 26.94 113 PRO A CA 1
ATOM 842 C C . PRO A 1 104 ? 11.860 20.236 5.950 1.00 28.37 113 PRO A C 1
ATOM 843 O O . PRO A 1 104 ? 11.254 21.179 5.435 1.00 31.65 113 PRO A O 1
ATOM 847 N N . SER A 1 105 ? 11.394 19.594 7.020 1.00 28.59 114 SER A N 1
ATOM 848 C CA . SER A 1 105 ? 10.125 19.966 7.645 1.00 28.54 114 SER A CA 1
ATOM 849 C C . SER A 1 105 ? 10.104 19.500 9.105 1.00 26.26 114 SER A C 1
ATOM 850 O O . SER A 1 105 ? 10.939 18.704 9.520 1.00 27.76 114 SER A O 1
ATOM 853 N N . PRO A 1 106 ? 9.166 20.015 9.911 1.00 26.76 115 PRO A N 1
ATOM 854 C CA . PRO A 1 106 ? 9.053 19.628 11.324 1.00 24.87 115 PRO A CA 1
ATOM 855 C C . PRO A 1 106 ? 8.685 18.159 11.493 1.00 24.46 115 PRO A C 1
ATOM 856 O O . PRO A 1 106 ? 9.045 17.554 12.490 1.00 24.86 115 PRO A O 1
ATOM 860 N N . ALA A 1 107 ? 7.925 17.598 10.551 1.00 22.79 116 ALA A N 1
ATOM 861 C CA . ALA A 1 107 ? 7.574 16.182 10.622 1.00 21.32 116 ALA A CA 1
ATOM 862 C C . ALA A 1 107 ? 8.874 15.375 10.559 1.00 19.91 116 ALA A C 1
ATOM 863 O O . ALA A 1 107 ? 9.058 14.435 11.327 1.00 20.54 116 ALA A O 1
ATOM 865 N N . ASP A 1 108 ? 9.792 15.773 9.682 1.00 18.57 117 ASP A N 1
ATOM 866 C CA . ASP A 1 108 ? 11.066 15.072 9.547 1.00 19.69 117 ASP A CA 1
ATOM 867 C C . ASP A 1 108 ? 11.915 15.136 10.796 1.00 17.65 117 ASP A C 1
ATOM 868 O O . ASP A 1 108 ? 12.390 14.112 11.273 1.00 17.08 117 ASP A O 1
ATOM 873 N N . ALA A 1 109 ? 12.109 16.339 11.328 1.00 18.68 118 ALA A N 1
ATOM 874 C CA . ALA A 1 109 ? 12.898 16.503 12.549 1.00 15.97 118 ALA A CA 1
ATOM 875 C C . ALA A 1 109 ? 12.284 15.659 13.656 1.00 16.44 118 ALA A C 1
ATOM 876 O O . ALA A 1 109 ? 13.001 14.984 14.413 1.00 14.39 118 ALA A O 1
ATOM 878 N N . GLN A 1 110 ? 10.948 15.646 13.701 1.00 15.91 119 GLN A N 1
ATOM 879 C CA . GLN A 1 110 ? 10.191 14.861 14.682 1.00 16.92 119 GLN A CA 1
ATOM 880 C C . GLN A 1 110 ? 10.534 13.370 14.563 1.00 14.88 119 GLN A C 1
ATOM 881 O O . GLN A 1 110 ? 10.868 12.713 15.555 1.00 16.84 119 GLN A O 1
ATOM 887 N N . HIS A 1 111 ? 10.469 12.844 13.344 1.00 15.35 120 HIS A N 1
ATOM 888 C CA . HIS A 1 111 ? 10.763 11.432 13.107 1.00 14.70 120 HIS A CA 1
ATOM 889 C C . HIS A 1 111 ? 12.164 11.051 13.546 1.00 14.46 120 HIS A C 1
ATOM 890 O O . HIS A 1 111 ? 12.340 10.051 14.230 1.00 14.74 120 HIS A O 1
ATOM 897 N N . TRP A 1 112 ? 13.160 11.837 13.158 1.00 13.88 121 TRP A N 1
ATOM 898 C CA . TRP A 1 112 ? 14.530 11.529 13.539 1.00 14.83 121 TRP A CA 1
ATOM 899 C C . TRP A 1 112 ? 14.784 11.601 15.047 1.00 15.38 121 TRP A C 1
ATOM 900 O O . TRP A 1 112 ? 15.293 10.651 15.646 1.00 15.14 121 TRP A O 1
ATOM 911 N N . VAL A 1 113 ? 14.386 12.699 15.675 1.00 17.00 122 VAL A N 1
ATOM 912 C CA . VAL A 1 113 ? 14.590 12.842 17.116 1.00 16.54 122 VAL A CA 1
ATOM 913 C C . VAL A 1 113 ? 13.853 11.751 17.864 1.00 17.67 122 VAL A C 1
ATOM 914 O O . VAL A 1 113 ? 14.475 10.940 18.560 1.00 17.95 122 VAL A O 1
ATOM 918 N N . GLN A 1 114 ? 12.532 11.705 17.689 1.00 18.69 123 GLN A N 1
ATOM 919 C CA . GLN A 1 114 ? 11.706 10.698 18.342 1.00 16.95 123 GLN A CA 1
ATOM 920 C C . GLN A 1 114 ? 12.098 9.278 17.985 1.00 15.21 123 GLN A C 1
ATOM 921 O O . GLN A 1 114 ? 12.166 8.430 18.856 1.00 17.09 123 GLN A O 1
ATOM 927 N N . GLY A 1 115 ? 12.356 9.026 16.704 1.00 16.59 124 GLY A N 1
ATOM 928 C CA . GLY A 1 115 ? 12.725 7.695 16.251 1.00 16.54 124 GLY A CA 1
ATOM 929 C C . GLY A 1 115 ? 14.026 7.200 16.857 1.00 17.43 124 GLY A C 1
ATOM 930 O O . GLY A 1 115 ? 14.095 6.071 17.345 1.00 17.17 124 GLY A O 1
ATOM 931 N N . LEU A 1 116 ? 15.056 8.043 16.845 1.00 14.83 125 LEU A N 1
ATOM 932 C CA . LEU A 1 116 ? 16.352 7.663 17.403 1.00 15.17 125 LEU A CA 1
ATOM 933 C C . LEU A 1 116 ? 16.269 7.530 18.911 1.00 16.46 125 LEU A C 1
ATOM 934 O O . LEU A 1 116 ? 16.829 6.592 19.476 1.00 16.23 125 LEU A O 1
ATOM 939 N N . ARG A 1 117 ? 15.536 8.426 19.567 1.00 17.57 126 ARG A N 1
ATOM 940 C CA . ARG A 1 117 ? 15.380 8.329 21.022 1.00 20.03 126 ARG A CA 1
ATOM 941 C C . ARG A 1 117 ? 14.737 7.005 21.414 1.00 20.26 126 ARG A C 1
ATOM 942 O O . ARG A 1 117 ? 15.117 6.409 22.416 1.00 21.26 126 ARG A O 1
ATOM 950 N N . LYS A 1 118 ? 13.810 6.520 20.592 1.00 20.44 127 LYS A N 1
ATOM 951 C CA . LYS A 1 118 ? 13.146 5.255 20.857 1.00 22.47 127 LYS A CA 1
ATOM 952 C C . LYS A 1 118 ? 14.139 4.111 20.788 1.00 25.50 127 LYS A C 1
ATOM 953 O O . LYS A 1 118 ? 14.102 3.208 21.611 1.00 27.22 127 LYS A O 1
ATOM 959 N N . ILE A 1 119 ? 15.034 4.149 19.805 1.00 28.95 128 ILE A N 1
ATOM 960 C CA . ILE A 1 119 ? 16.023 3.077 19.619 1.00 31.47 128 ILE A CA 1
ATOM 961 C C . ILE A 1 119 ? 17.159 3.121 20.636 1.00 31.31 128 ILE A C 1
ATOM 962 O O . ILE A 1 119 ? 17.699 2.083 20.995 1.00 33.46 128 ILE A O 1
ATOM 967 N N . ILE A 1 120 ? 17.583 4.327 21.003 1.00 35.15 129 ILE A N 1
ATOM 968 C CA . ILE A 1 120 ? 18.656 4.536 21.973 1.00 40.84 129 ILE A CA 1
ATOM 969 C C . ILE A 1 120 ? 18.209 4.113 23.370 1.00 45.92 129 ILE A C 1
ATOM 970 O O . ILE A 1 120 ? 19.037 3.781 24.221 1.00 47.93 129 ILE A O 1
ATOM 975 N N . HIS A 1 121 ? 16.906 4.211 23.622 1.00 51.18 130 HIS A N 1
ATOM 976 C CA . HIS A 1 121 ? 16.338 3.857 24.916 1.00 54.45 130 HIS A CA 1
ATOM 977 C C . HIS A 1 121 ? 15.395 2.676 24.720 1.00 55.80 130 HIS A C 1
ATOM 978 O O . HIS A 1 121 ? 14.240 2.764 25.197 1.00 58.99 130 HIS A O 1
#

CATH classification: 2.30.29.30